Protein AF-B4RLU5-F1 (afdb_monomer)

Secondary structure (DSSP, 8-state):
----PPPTTHHHHHHHHTTEEEEEEEEE---SHHHH-TTSTTHHHHTT--EEEEEEEE-

Foldseek 3Di:
DDPPDDDPCPVVVVQVVVQKDFPDKDKDADPDPLCVDPPNPCVVVNRPDMDIDTDMDGD

Sequence (59 aa):
MHLGLRSADFLEKAFIRAGLRVEDVLKTKPVHKKAADSNDPLAFARNRETTFLCRLKKA

Radius of gyration: 14.76 Å; Cα contacts (8 Å, |Δi|>4): 64; chains: 1; bounding box: 32×18×37 Å

pLDDT: mean 94.86, std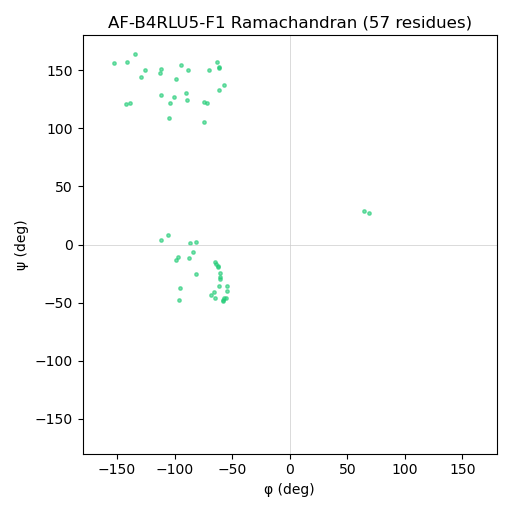 5.69, range [59.16, 98.56]

Mean predicted aligned error: 3.23 Å

Organism: Neisseria gonorrhoeae (strain NCCP11945) (NCBI:txid521006)

Structure (mmCIF, N/CA/C/O backbone):
data_AF-B4RLU5-F1
#
_entry.id   AF-B4RLU5-F1
#
loop_
_atom_site.group_PDB
_atom_site.id
_atom_site.type_symbol
_atom_site.label_atom_id
_atom_site.label_alt_id
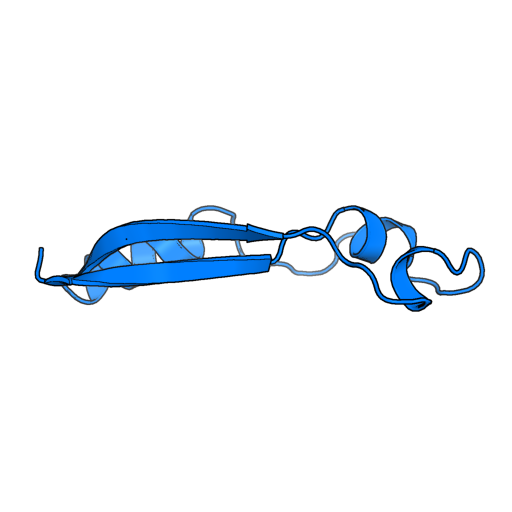_atom_site.label_comp_id
_atom_site.label_asym_id
_atom_site.label_entity_id
_atom_site.label_seq_id
_atom_site.pdbx_PDB_ins_code
_atom_site.Cartn_x
_atom_site.Cartn_y
_atom_site.Cartn_z
_atom_site.occupancy
_atom_site.B_iso_or_equiv
_atom_site.auth_seq_id
_atom_site.auth_comp_id
_atom_site.auth_asym_id
_atom_site.auth_atom_id
_atom_site.pdbx_PDB_model_num
ATOM 1 N N . MET A 1 1 ? 19.587 6.775 -4.643 1.00 59.16 1 MET A N 1
ATOM 2 C CA . MET A 1 1 ? 18.502 7.718 -4.994 1.00 59.16 1 MET 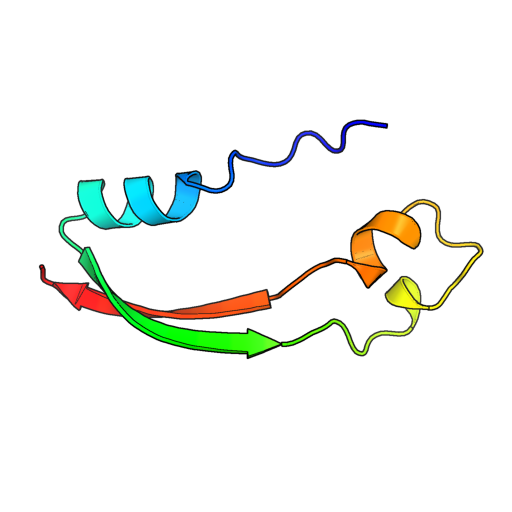A CA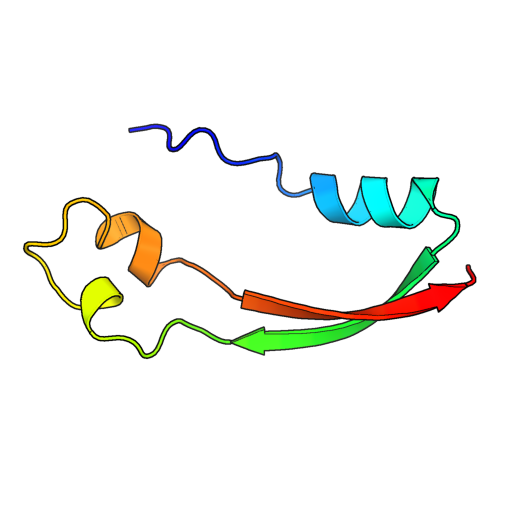 1
ATOM 3 C C . MET A 1 1 ? 17.454 7.674 -3.891 1.00 59.16 1 MET A C 1
ATOM 5 O O . MET A 1 1 ? 16.994 6.586 -3.569 1.00 59.16 1 MET A O 1
ATOM 9 N N . HIS A 1 2 ? 17.133 8.809 -3.269 1.00 77.75 2 HIS A N 1
ATOM 10 C CA . HIS A 1 2 ? 16.082 8.899 -2.251 1.00 77.75 2 HIS A CA 1
ATOM 11 C C . HIS A 1 2 ? 14.848 9.546 -2.888 1.00 77.75 2 HIS A C 1
ATOM 13 O O . HIS A 1 2 ? 14.948 10.643 -3.423 1.00 77.75 2 HIS A O 1
ATOM 19 N N . LEU A 1 3 ? 13.705 8.855 -2.880 1.00 89.94 3 LEU A N 1
ATOM 20 C CA . LEU A 1 3 ? 12.476 9.286 -3.568 1.00 89.94 3 LEU A CA 1
ATOM 21 C C . LEU A 1 3 ? 11.650 10.317 -2.775 1.00 89.94 3 LEU A C 1
ATOM 23 O O .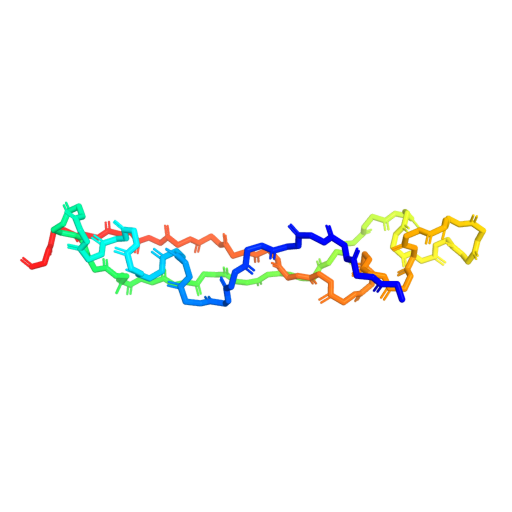 LEU A 1 3 ? 10.561 10.679 -3.208 1.00 89.94 3 LEU A O 1
ATOM 27 N N . GLY A 1 4 ? 12.125 10.755 -1.603 1.00 92.75 4 GLY A N 1
ATOM 28 C CA . GLY A 1 4 ? 11.392 11.687 -0.738 1.00 92.75 4 GLY A CA 1
ATOM 29 C C . GLY A 1 4 ? 10.085 11.108 -0.183 1.00 92.75 4 GLY A C 1
ATOM 30 O O . GLY A 1 4 ? 9.129 11.845 0.047 1.00 92.75 4 GLY A O 1
ATOM 31 N N . LEU A 1 5 ? 10.013 9.781 -0.011 1.00 92.94 5 LEU A N 1
ATOM 32 C CA . LEU A 1 5 ? 8.821 9.118 0.519 1.00 92.94 5 LEU A CA 1
ATOM 33 C C . LEU A 1 5 ? 8.633 9.443 2.004 1.00 92.94 5 LEU A C 1
ATOM 35 O O . LEU A 1 5 ? 9.595 9.637 2.746 1.00 92.94 5 LEU A O 1
ATOM 39 N N . ARG A 1 6 ? 7.371 9.457 2.442 1.00 94.94 6 ARG A N 1
ATOM 40 C CA . ARG A 1 6 ? 7.028 9.581 3.865 1.00 94.94 6 ARG A CA 1
ATOM 41 C C . ARG A 1 6 ? 7.568 8.382 4.651 1.00 94.94 6 ARG A C 1
ATOM 43 O O . ARG A 1 6 ? 7.765 7.304 4.090 1.00 94.94 6 ARG A O 1
ATOM 50 N N . SER A 1 7 ? 7.757 8.565 5.957 1.00 93.38 7 SER A N 1
ATOM 51 C CA . SER A 1 7 ? 8.128 7.468 6.853 1.00 93.38 7 SER A CA 1
ATOM 52 C C . SER A 1 7 ? 7.048 6.381 6.877 1.00 93.38 7 SER A C 1
ATOM 54 O O . SER A 1 7 ? 5.863 6.655 6.664 1.00 93.38 7 SER A O 1
ATOM 56 N N . ALA A 1 8 ? 7.454 5.137 7.138 1.00 91.25 8 ALA A N 1
ATOM 57 C CA . ALA A 1 8 ? 6.556 3.981 7.097 1.00 91.25 8 ALA A CA 1
ATOM 58 C C . ALA A 1 8 ? 5.385 4.086 8.097 1.00 91.25 8 ALA A C 1
ATOM 60 O O . ALA A 1 8 ? 4.291 3.601 7.826 1.00 91.25 8 ALA A O 1
ATOM 61 N N . ASP A 1 9 ? 5.594 4.771 9.221 1.00 94.56 9 ASP A N 1
ATOM 62 C CA . ASP A 1 9 ? 4.615 4.984 10.292 1.00 94.56 9 ASP A CA 1
ATOM 63 C C . ASP A 1 9 ? 3.655 6.161 10.039 1.00 94.56 9 ASP A C 1
ATOM 65 O O . ASP A 1 9 ? 2.718 6.377 10.810 1.00 94.56 9 ASP A O 1
ATOM 69 N N . PHE A 1 10 ? 3.861 6.945 8.972 1.00 97.12 10 PHE A N 1
ATOM 70 C CA . PHE A 1 10 ? 3.109 8.181 8.743 1.00 97.12 10 PHE A CA 1
ATOM 71 C C . PHE A 1 10 ? 1.589 7.963 8.743 1.00 97.12 10 PHE A C 1
ATOM 73 O O . PHE A 1 10 ? 0.858 8.733 9.372 1.00 97.12 10 PHE A O 1
ATOM 80 N N . LEU A 1 11 ? 1.116 6.929 8.035 1.00 95.69 11 LEU A N 1
ATOM 81 C CA . LEU A 1 11 ? -0.314 6.624 7.926 1.00 95.69 11 LEU A CA 1
ATOM 82 C C . LEU A 1 11 ? -0.897 6.147 9.257 1.00 95.69 11 LEU A C 1
ATOM 84 O O . LEU A 1 11 ? -1.952 6.631 9.652 1.00 95.69 11 LEU A O 1
ATOM 88 N N . GLU A 1 12 ? -0.196 5.268 9.974 1.00 94.88 12 GLU A N 1
ATOM 89 C CA . GLU A 1 12 ? -0.621 4.803 11.299 1.00 94.88 12 GLU A CA 1
ATOM 90 C C . GLU A 1 12 ? -0.791 5.983 12.263 1.00 94.88 12 GLU A C 1
ATOM 92 O O . GLU A 1 12 ? -1.855 6.159 12.862 1.00 94.88 12 GLU A O 1
ATOM 97 N N . LYS A 1 13 ? 0.207 6.873 12.331 1.00 97.31 13 LYS A N 1
ATOM 98 C CA . LYS A 1 13 ? 0.121 8.086 13.150 1.00 97.31 13 LYS A CA 1
ATOM 99 C C . LYS A 1 13 ? -1.011 9.012 12.707 1.00 97.31 13 LYS A C 1
ATOM 101 O O . LYS A 1 13 ? -1.623 9.666 13.549 1.00 97.31 13 LYS A O 1
ATOM 106 N N . ALA A 1 14 ? -1.285 9.107 11.406 1.00 97.81 14 ALA A N 1
ATOM 107 C CA . ALA A 1 14 ? -2.403 9.898 10.901 1.00 97.81 14 ALA A CA 1
ATOM 108 C C . ALA A 1 14 ? -3.757 9.325 11.345 1.00 97.81 14 ALA A C 1
ATOM 110 O O . ALA A 1 14 ? -4.617 10.096 11.766 1.00 97.81 14 ALA A O 1
ATOM 111 N N . PHE A 1 15 ? -3.927 8.000 11.325 1.00 97.56 15 PHE A N 1
ATOM 112 C CA . PHE A 1 15 ? -5.147 7.345 11.805 1.00 97.56 15 PHE A CA 1
ATOM 113 C C . PHE A 1 15 ? -5.347 7.553 13.308 1.00 97.56 15 PHE A C 1
ATOM 115 O O . PHE A 1 15 ? -6.426 7.979 13.717 1.00 97.56 15 PHE A O 1
ATOM 122 N N . ILE A 1 16 ? -4.294 7.364 14.112 1.00 97.56 16 ILE A N 1
ATOM 123 C CA . ILE A 1 16 ? -4.337 7.579 15.568 1.00 97.56 16 ILE A CA 1
ATOM 124 C C . ILE A 1 16 ? -4.751 9.018 15.893 1.00 97.56 16 ILE A C 1
ATOM 126 O O . ILE A 1 16 ? -5.666 9.228 16.687 1.00 97.56 16 ILE A O 1
ATOM 130 N N . ARG A 1 17 ? -4.136 10.019 15.244 1.00 98.19 17 ARG A N 1
ATOM 131 C CA . ARG A 1 17 ? -4.501 11.436 15.436 1.00 98.19 17 ARG A CA 1
ATOM 132 C C . ARG A 1 17 ? -5.954 11.738 15.064 1.00 98.19 17 ARG A C 1
ATOM 134 O O . ARG A 1 17 ? -6.530 12.665 15.617 1.00 98.19 17 ARG A O 1
ATOM 141 N N . ALA A 1 18 ? -6.535 10.969 14.146 1.00 98.06 18 ALA A N 1
ATOM 142 C CA . ALA A 1 18 ? -7.932 11.089 13.740 1.00 98.06 18 ALA A CA 1
ATOM 143 C C . ALA A 1 18 ? -8.906 10.278 14.622 1.00 98.06 18 ALA A C 1
ATOM 145 O O . ALA A 1 18 ? -10.102 10.263 14.340 1.00 98.06 18 ALA A O 1
ATOM 146 N N . GLY A 1 19 ? -8.430 9.585 15.666 1.00 98.31 19 GLY A N 1
ATOM 147 C CA . GLY A 1 19 ? -9.267 8.716 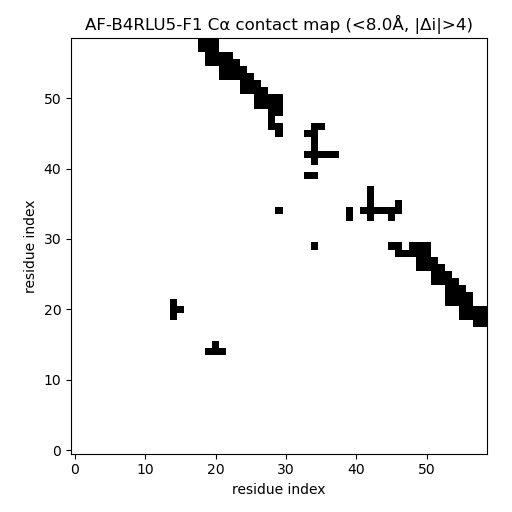16.502 1.00 98.31 19 GLY A CA 1
ATOM 148 C C . GLY A 1 19 ? -9.754 7.459 15.772 1.00 98.31 19 GLY A C 1
ATOM 149 O O . GLY A 1 19 ? -10.824 6.931 16.083 1.00 98.31 19 GLY A O 1
ATOM 150 N N . LEU A 1 20 ? -8.995 7.000 14.775 1.00 98.56 20 LEU A N 1
ATOM 151 C CA . LEU A 1 20 ? -9.297 5.827 13.963 1.00 98.56 20 LEU A CA 1
ATOM 152 C C . LEU A 1 20 ? -8.299 4.701 14.241 1.00 98.56 20 LEU A C 1
ATOM 154 O O . LEU A 1 20 ? -7.123 4.938 14.519 1.00 98.56 20 LEU A O 1
ATOM 158 N N . ARG A 1 21 ? -8.760 3.462 14.075 1.00 97.50 21 ARG A N 1
ATOM 159 C CA . ARG A 1 21 ? -7.925 2.260 14.037 1.00 97.50 21 ARG A CA 1
ATOM 160 C C . ARG A 1 21 ? -8.177 1.462 12.767 1.00 97.50 21 ARG A C 1
ATOM 162 O O . ARG A 1 21 ? -9.282 1.469 12.221 1.00 97.50 21 ARG A O 1
ATOM 169 N N . VAL A 1 22 ? -7.142 0.762 12.320 1.00 97.06 22 VAL A N 1
ATOM 170 C CA . VAL A 1 22 ? -7.228 -0.158 11.188 1.00 97.06 22 VAL A CA 1
ATOM 171 C C . VAL A 1 22 ? -8.010 -1.390 11.624 1.00 97.06 22 VAL A C 1
ATOM 173 O O . VAL A 1 22 ? -7.651 -2.050 12.595 1.00 97.06 22 VAL A O 1
ATOM 176 N N . GLU A 1 23 ? -9.105 -1.666 10.931 1.00 98.00 23 GLU A N 1
ATOM 177 C CA . GLU A 1 23 ? -9.922 -2.852 11.165 1.00 98.00 23 GLU A CA 1
ATOM 178 C C . GLU A 1 23 ? -9.537 -3.992 10.228 1.00 98.00 23 GLU A C 1
ATOM 180 O O . GLU A 1 23 ? -9.542 -5.147 10.639 1.00 98.00 23 GLU A O 1
ATOM 185 N N . ASP A 1 24 ? -9.205 -3.664 8.980 1.00 98.12 24 ASP A N 1
ATOM 186 C CA . ASP A 1 24 ? -8.793 -4.639 7.977 1.00 98.12 24 ASP A CA 1
ATOM 187 C C . ASP A 1 24 ? -7.875 -3.993 6.931 1.00 98.12 24 ASP A C 1
ATOM 189 O O . ASP A 1 24 ? -7.905 -2.772 6.727 1.00 98.12 24 ASP A O 1
ATOM 193 N N . VAL A 1 25 ? -7.052 -4.807 6.271 1.00 97.88 25 VAL A N 1
ATOM 194 C CA . VAL A 1 25 ? -6.100 -4.369 5.249 1.00 97.88 25 VAL A CA 1
ATOM 195 C C . VAL A 1 25 ? -6.018 -5.382 4.120 1.00 97.88 25 VAL A C 1
ATOM 197 O O . VAL A 1 25 ? -5.537 -6.500 4.295 1.00 97.88 25 VAL A O 1
ATOM 200 N N . LEU A 1 26 ? -6.332 -4.921 2.916 1.00 98.44 26 LEU A N 1
ATOM 201 C CA . LEU A 1 26 ? -6.014 -5.625 1.682 1.00 98.44 26 LEU A CA 1
ATOM 202 C C . LEU A 1 26 ? -4.753 -5.031 1.061 1.00 98.44 26 LEU A C 1
ATOM 204 O O . LEU A 1 26 ? -4.523 -3.821 1.114 1.00 98.44 26 LEU A O 1
ATOM 208 N N . LYS A 1 27 ? -3.919 -5.889 0.473 1.00 97.81 27 LYS A N 1
ATOM 209 C CA . LYS A 1 27 ? -2.644 -5.498 -0.135 1.00 97.81 27 LYS A CA 1
ATOM 210 C C . LYS A 1 27 ? -2.554 -6.060 -1.538 1.00 97.81 27 LYS A C 1
ATOM 212 O O . LYS A 1 27 ? -2.967 -7.191 -1.774 1.00 97.81 27 LYS A O 1
ATOM 217 N N . THR A 1 28 ? -1.955 -5.302 -2.445 1.00 97.81 28 THR A N 1
ATOM 218 C CA . THR A 1 28 ? -1.633 -5.801 -3.782 1.00 97.81 28 THR A CA 1
ATOM 219 C C . THR A 1 28 ? -0.287 -5.281 -4.275 1.00 97.81 28 THR A C 1
ATOM 221 O O . THR A 1 28 ? 0.225 -4.260 -3.801 1.00 97.81 28 THR A O 1
ATOM 224 N N . LYS A 1 29 ? 0.295 -6.029 -5.212 1.00 97.50 29 LYS A N 1
ATOM 225 C CA . LYS A 1 29 ? 1.507 -5.677 -5.951 1.00 97.50 29 LYS A CA 1
ATOM 226 C C . LYS A 1 29 ? 1.129 -5.005 -7.276 1.00 97.50 29 LYS A C 1
ATOM 228 O O . LYS A 1 29 ? 0.036 -5.248 -7.789 1.00 97.50 29 LYS A O 1
ATOM 233 N N . PRO A 1 30 ? 2.006 -4.162 -7.841 1.00 96.75 30 PRO A N 1
ATOM 234 C CA . PRO A 1 30 ? 1.753 -3.543 -9.135 1.00 96.75 30 PRO A CA 1
ATOM 235 C C . PRO A 1 30 ? 1.622 -4.612 -10.223 1.00 96.75 30 PRO A C 1
ATOM 237 O O . PRO A 1 30 ? 2.461 -5.501 -10.344 1.00 96.75 30 PRO A O 1
ATOM 240 N N . VAL A 1 31 ? 0.593 -4.487 -11.057 1.00 95.88 31 VAL A N 1
ATOM 241 C CA . VAL A 1 31 ? 0.390 -5.342 -12.244 1.00 95.88 31 VAL A CA 1
ATOM 242 C C . VAL A 1 31 ? 0.568 -4.570 -13.555 1.00 95.88 31 VAL A C 1
ATOM 244 O O . VAL A 1 31 ? 0.344 -5.096 -14.642 1.00 95.88 31 VAL A O 1
ATOM 247 N N . HIS A 1 32 ? 0.955 -3.295 -13.477 1.00 94.31 32 HIS A N 1
ATOM 248 C CA . HIS A 1 32 ? 1.049 -2.4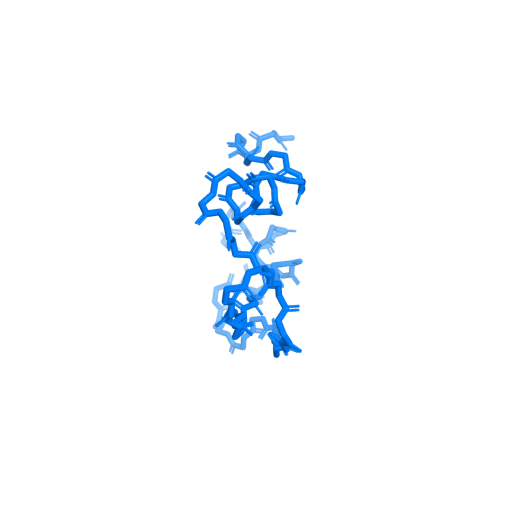17 -14.637 1.00 94.31 32 HIS A CA 1
ATOM 249 C C . HIS A 1 32 ? 2.421 -2.491 -15.328 1.00 94.31 32 HIS A C 1
ATOM 251 O O . HIS A 1 32 ? 3.464 -2.633 -14.686 1.00 94.31 32 HIS A O 1
ATOM 257 N N . LYS A 1 33 ? 2.443 -2.254 -16.646 1.00 96.31 33 LYS A N 1
ATOM 258 C CA . LYS A 1 33 ? 3.651 -2.359 -17.488 1.00 96.31 33 LYS A CA 1
ATOM 259 C C . LYS A 1 33 ? 4.836 -1.517 -16.998 1.00 96.31 33 LYS A C 1
ATOM 261 O O . LYS A 1 33 ? 5.961 -1.991 -17.032 1.00 96.31 33 LYS A O 1
ATOM 266 N N . LYS A 1 34 ? 4.590 -0.324 -16.440 1.00 95.88 34 LYS A N 1
ATOM 267 C CA . LYS A 1 34 ? 5.657 0.565 -15.930 1.00 95.88 34 LYS A CA 1
ATOM 268 C C . LYS A 1 34 ? 6.484 -0.018 -14.776 1.00 95.88 34 LYS A C 1
ATOM 270 O O . LYS A 1 34 ? 7.562 0.481 -14.501 1.00 95.88 34 LYS A O 1
ATOM 275 N N . ALA A 1 35 ? 5.978 -1.030 -14.066 1.00 95.69 35 ALA A N 1
ATOM 276 C CA . ALA A 1 35 ? 6.737 -1.685 -13.001 1.00 95.69 35 ALA A CA 1
ATOM 277 C C . ALA A 1 35 ? 7.718 -2.726 -13.563 1.00 95.69 35 ALA A C 1
ATOM 279 O O . ALA A 1 35 ? 8.720 -3.021 -12.923 1.00 95.69 35 ALA A O 1
ATOM 280 N N . ALA A 1 36 ? 7.432 -3.269 -14.750 1.00 93.69 36 ALA A N 1
ATOM 281 C CA . ALA A 1 36 ? 8.265 -4.257 -15.432 1.00 93.69 36 ALA A CA 1
ATOM 282 C C . ALA A 1 36 ? 9.173 -3.642 -16.512 1.00 93.69 36 ALA A C 1
ATOM 284 O O . ALA A 1 36 ? 10.078 -4.310 -17.002 1.00 93.69 36 ALA A O 1
ATOM 285 N N . ASP A 1 37 ? 8.936 -2.388 -16.898 1.00 96.19 37 ASP A N 1
ATOM 286 C CA . ASP A 1 37 ? 9.702 -1.705 -17.937 1.00 96.19 37 ASP A CA 1
ATOM 287 C C . ASP A 1 37 ? 11.089 -1.300 -17.429 1.00 96.19 37 ASP A C 1
ATOM 289 O O . ASP A 1 37 ? 11.220 -0.344 -16.676 1.00 96.19 37 ASP A O 1
ATOM 293 N N . SER A 1 38 ? 12.140 -2.005 -17.855 1.00 92.50 38 SER A N 1
ATOM 294 C CA . SER A 1 38 ? 13.520 -1.701 -17.449 1.00 92.50 38 SER A CA 1
ATOM 295 C C . SER A 1 38 ? 14.027 -0.333 -17.923 1.00 92.50 38 SER A C 1
ATOM 297 O O . SER A 1 38 ? 15.019 0.148 -17.380 1.00 92.50 38 SER A O 1
ATOM 299 N N . ASN A 1 39 ? 13.367 0.300 -18.900 1.00 95.19 39 ASN A N 1
ATOM 300 C CA . ASN A 1 39 ? 13.714 1.645 -19.364 1.00 95.19 39 ASN A CA 1
ATOM 301 C C . ASN A 1 39 ? 13.016 2.746 -18.554 1.00 95.19 39 ASN A C 1
ATOM 303 O O . ASN A 1 39 ? 13.365 3.921 -18.684 1.00 95.19 39 ASN A O 1
ATOM 307 N N . ASP A 1 40 ? 12.037 2.396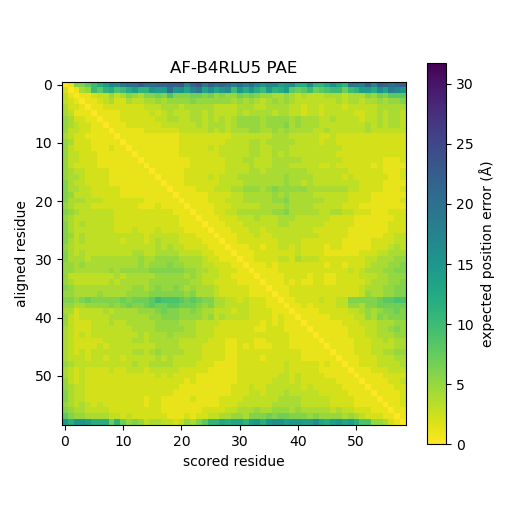 -17.715 1.00 94.25 40 ASP A N 1
ATOM 308 C CA . ASP A 1 40 ? 11.405 3.355 -16.820 1.00 94.25 40 ASP A CA 1
ATOM 309 C C . ASP A 1 40 ? 12.374 3.683 -15.664 1.00 94.25 40 ASP A C 1
ATOM 311 O O . ASP A 1 40 ? 12.786 2.791 -14.916 1.00 94.25 40 ASP A O 1
ATOM 315 N N . PRO A 1 41 ? 12.740 4.960 -15.454 1.00 93.56 41 PRO A N 1
ATOM 316 C CA . PRO A 1 41 ? 13.731 5.338 -14.445 1.00 93.56 41 PRO A CA 1
ATOM 317 C C . PRO A 1 41 ? 13.276 5.044 -13.010 1.00 93.56 41 PRO A C 1
ATOM 319 O O . PRO A 1 41 ? 14.093 5.040 -12.093 1.00 93.56 41 PRO A O 1
ATOM 322 N N . LEU A 1 42 ? 11.982 4.794 -12.794 1.00 95.06 42 LEU A N 1
ATOM 323 C CA . LEU A 1 42 ? 11.411 4.418 -11.506 1.00 95.06 42 LEU A CA 1
ATOM 324 C C . LEU A 1 42 ? 11.043 2.934 -11.441 1.00 95.06 42 LEU A C 1
ATOM 326 O O . LEU A 1 42 ? 10.448 2.525 -10.445 1.00 95.06 42 LEU A O 1
ATOM 330 N N . ALA A 1 43 ? 11.402 2.107 -12.426 1.00 93.88 43 ALA A N 1
ATOM 331 C CA . ALA A 1 43 ? 11.085 0.678 -12.429 1.00 93.88 43 ALA A CA 1
ATOM 332 C C . ALA A 1 43 ? 11.564 -0.029 -11.154 1.00 93.88 43 ALA A C 1
ATOM 334 O O . ALA A 1 43 ? 10.821 -0.807 -10.560 1.00 93.88 43 ALA A O 1
ATOM 335 N N . PHE A 1 44 ? 12.761 0.324 -10.664 1.00 92.44 44 PHE A N 1
ATOM 336 C CA . PHE A 1 44 ? 13.335 -0.199 -9.415 1.00 92.44 44 PHE A CA 1
ATOM 337 C C . PHE A 1 44 ? 12.498 0.107 -8.162 1.00 92.44 44 PHE A C 1
ATOM 339 O O . PHE A 1 44 ? 12.648 -0.560 -7.138 1.00 92.44 44 PHE A O 1
ATOM 346 N N . ALA A 1 45 ? 11.691 1.167 -8.208 1.00 94.69 45 ALA A N 1
ATOM 347 C CA . ALA A 1 45 ? 10.837 1.603 -7.115 1.00 94.69 45 ALA A CA 1
ATOM 348 C C . ALA A 1 45 ? 9.424 1.058 -7.292 1.00 94.69 45 ALA A C 1
ATOM 350 O O . ALA A 1 45 ? 8.865 0.472 -6.367 1.00 94.69 45 ALA A O 1
ATOM 351 N N . ARG A 1 46 ? 8.885 1.198 -8.507 1.00 95.31 46 ARG A N 1
ATOM 352 C CA . ARG A 1 46 ? 7.567 0.704 -8.896 1.00 95.31 46 ARG A CA 1
ATOM 353 C C . ARG A 1 46 ? 7.464 -0.787 -8.656 1.00 95.31 46 ARG A C 1
ATOM 355 O O . ARG A 1 46 ? 6.529 -1.201 -8.001 1.00 95.31 46 ARG A O 1
ATOM 362 N N . ASN A 1 47 ? 8.449 -1.596 -9.046 1.00 95.06 47 ASN A N 1
ATOM 363 C CA . ASN A 1 47 ? 8.399 -3.045 -8.812 1.00 95.06 47 ASN A CA 1
ATOM 364 C C . ASN A 1 47 ? 8.357 -3.457 -7.323 1.00 95.06 47 ASN A C 1
ATOM 366 O O . ASN A 1 47 ? 7.952 -4.575 -7.006 1.00 95.06 47 ASN A O 1
ATOM 370 N N . ARG A 1 48 ? 8.743 -2.564 -6.404 1.00 94.00 48 ARG A N 1
ATOM 371 C CA . ARG A 1 48 ? 8.710 -2.780 -4.949 1.00 94.00 48 ARG A CA 1
ATOM 372 C C . ARG A 1 48 ? 7.471 -2.190 -4.290 1.00 94.00 48 ARG A C 1
ATOM 374 O O . ARG A 1 48 ? 7.238 -2.470 -3.111 1.00 94.00 48 ARG A O 1
ATOM 381 N N . GLU A 1 49 ? 6.686 -1.391 -5.008 1.00 95.50 49 GLU A N 1
ATOM 382 C CA . GLU A 1 49 ? 5.527 -0.727 -4.431 1.00 95.50 49 GLU A CA 1
ATOM 383 C C . GLU A 1 49 ? 4.499 -1.746 -3.923 1.00 95.50 49 GLU A C 1
ATOM 385 O O . GLU A 1 49 ? 4.438 -2.910 -4.334 1.00 95.50 49 GLU A O 1
ATOM 390 N N . THR A 1 50 ? 3.733 -1.334 -2.921 1.00 95.88 50 THR A N 1
ATOM 391 C CA . THR A 1 50 ? 2.629 -2.122 -2.378 1.00 95.88 50 THR A CA 1
ATOM 392 C C . THR A 1 50 ? 1.488 -1.164 -2.123 1.00 95.88 50 THR A C 1
ATOM 394 O O . THR A 1 50 ? 1.645 -0.190 -1.386 1.00 95.88 50 THR A O 1
ATOM 397 N N . THR A 1 51 ? 0.349 -1.430 -2.746 1.00 95.88 51 THR A N 1
ATOM 398 C CA . THR A 1 51 ? -0.867 -0.656 -2.520 1.00 95.88 51 THR A CA 1
ATOM 399 C C . THR A 1 51 ? -1.645 -1.305 -1.389 1.00 95.88 51 THR A C 1
ATOM 401 O O . THR A 1 51 ? -1.869 -2.516 -1.405 1.00 95.88 51 THR A O 1
ATOM 404 N N . PHE A 1 52 ? -2.049 -0.497 -0.412 1.00 96.25 52 PHE A N 1
ATOM 405 C CA . PHE A 1 52 ? -2.844 -0.921 0.732 1.00 96.25 52 PHE A CA 1
ATOM 406 C C . PHE A 1 52 ? -4.232 -0.292 0.630 1.00 96.25 52 PHE A C 1
ATOM 408 O O . PHE A 1 52 ? -4.350 0.924 0.480 1.00 96.25 52 PHE A O 1
ATOM 415 N N . LEU A 1 53 ? -5.273 -1.110 0.740 1.00 97.75 53 LEU A N 1
ATOM 416 C CA . LEU A 1 53 ? -6.640 -0.667 0.970 1.00 97.75 53 LEU A CA 1
ATOM 417 C C . LEU A 1 53 ? -6.970 -0.955 2.434 1.00 97.75 53 LEU A C 1
ATOM 419 O O . LEU A 1 53 ? -7.097 -2.113 2.828 1.00 97.75 53 LEU A O 1
ATOM 423 N N . CYS A 1 54 ? -7.068 0.100 3.237 1.00 97.06 54 CYS A N 1
ATOM 424 C CA . CYS A 1 54 ? -7.329 -0.005 4.668 1.00 97.06 54 CYS A CA 1
ATOM 425 C C . CYS A 1 54 ? -8.804 0.275 4.957 1.00 97.06 54 CYS A C 1
ATOM 427 O O . CYS A 1 54 ? -9.316 1.337 4.599 1.00 97.06 54 CYS A O 1
ATOM 429 N N . ARG A 1 55 ? -9.464 -0.636 5.671 1.00 98.19 55 ARG A N 1
ATOM 430 C CA . ARG A 1 55 ? -10.761 -0.376 6.297 1.00 98.19 55 ARG A CA 1
ATOM 431 C C . ARG A 1 55 ? -10.511 0.182 7.691 1.00 98.19 55 ARG A C 1
ATOM 433 O O . ARG A 1 55 ? -9.791 -0.425 8.483 1.00 98.19 55 ARG A O 1
ATOM 440 N N . LEU A 1 56 ? -11.071 1.352 7.975 1.00 98.31 56 LEU A N 1
ATOM 441 C CA . LEU A 1 56 ? -10.873 2.061 9.237 1.00 98.31 56 LEU A CA 1
ATOM 442 C C . LEU A 1 56 ? -12.174 2.089 10.032 1.00 98.31 56 LEU A C 1
ATOM 444 O O . LEU A 1 56 ? -13.254 2.207 9.455 1.00 98.31 56 LEU A O 1
ATOM 448 N N . LYS A 1 57 ? -12.057 2.056 11.357 1.00 98.19 57 LYS A N 1
ATOM 449 C CA . LYS A 1 57 ? -13.169 2.294 12.279 1.00 98.19 57 LYS A CA 1
ATOM 450 C C . LYS A 1 57 ? -12.749 3.227 13.402 1.00 98.19 57 LYS A C 1
ATOM 452 O O . LYS A 1 57 ? -11.557 3.410 13.644 1.00 98.19 57 LYS A O 1
ATOM 457 N N . LYS A 1 58 ? -13.725 3.793 14.110 1.00 97.38 58 LYS A N 1
ATOM 458 C CA . LYS A 1 58 ? -13.461 4.572 15.323 1.00 97.38 58 LYS A CA 1
ATOM 459 C C . LYS A 1 58 ? -12.705 3.709 16.346 1.00 97.38 58 LYS A C 1
ATOM 461 O O . LYS A 1 58 ? -12.999 2.513 16.479 1.00 97.38 58 LYS A O 1
ATOM 466 N N . ALA A 1 59 ? -11.696 4.301 16.983 1.00 88.06 59 ALA A N 1
ATOM 467 C CA . ALA A 1 59 ? -10.932 3.662 18.052 1.00 88.06 59 ALA A CA 1
ATOM 468 C C . ALA A 1 59 ? -11.877 3.190 19.165 1.00 88.06 59 ALA A C 1
ATOM 470 O O . ALA A 1 59 ? -12.687 4.021 19.634 1.00 88.06 59 ALA A O 1
#

Nearest PDB structures (foldseek):
  7jtk-assembly1_i  TM=5.329E-01  e=2.018E+00  Chlamydomonas reinhardtii
  6qa2-assembly1_E  TM=5.193E-01  e=5.280E+00  Mycobacterium tuberculosis H37Ra
  3l8d-assembly1_A-2  TM=5.113E-01  e=3.745E+00  Bacillus thuringiensis str. Al Hakam
  4dut-assembly2_B  TM=5.192E-01  e=6.950E+00  Burkholderia thailandensis E264

Solvent-accessible surface area (backbone atoms only — not comparable to full-atom values): 3767 Å² total; per-residue (Å²): 139,84,89,81,71,77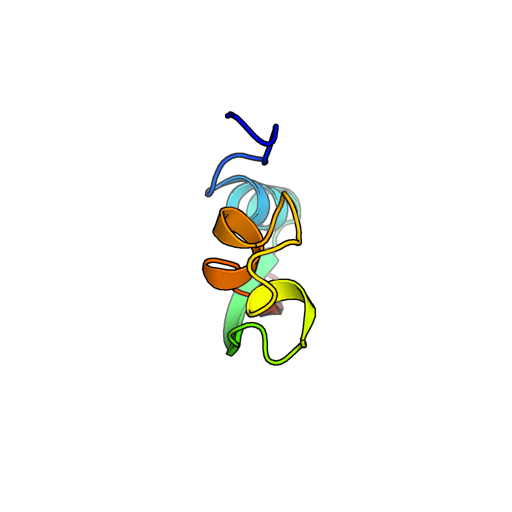,63,91,58,51,63,61,54,52,33,52,77,69,50,32,38,80,75,44,75,49,74,47,69,78,86,54,69,65,34,73,32,85,85,41,94,54,13,86,53,43,61,67,44,69,53,74,51,71,43,72,40,77,103